Protein AF-A0A6B3EAI1-F1 (afdb_monomer_lite)

Structure (mmCIF, N/CA/C/O backbone):
data_AF-A0A6B3EAI1-F1
#
_entry.id   AF-A0A6B3EAI1-F1
#
loop_
_atom_site.group_PDB
_atom_site.id
_atom_site.type_symbol
_atom_site.label_atom_id
_atom_site.label_alt_id
_atom_site.label_comp_id
_atom_site.label_asym_id
_atom_site.label_entity_id
_atom_site.label_seq_id
_atom_site.pdbx_PDB_ins_code
_atom_site.Cartn_x
_atom_site.Cartn_y
_atom_site.Cartn_z
_atom_site.occupancy
_atom_site.B_iso_or_equiv
_atom_site.auth_seq_id
_atom_site.auth_comp_id
_atom_site.auth_asym_id
_atom_site.auth_atom_id
_atom_site.pdbx_PDB_model_num
ATOM 1 N N . PRO A 1 1 ? 9.305 6.918 -0.766 1.00 96.50 1 PRO A N 1
ATOM 2 C CA . PRO A 1 1 ? 10.656 7.457 -1.086 1.00 96.50 1 PRO A CA 1
ATOM 3 C C . PRO A 1 1 ? 10.837 7.671 -2.604 1.00 96.50 1 PRO A C 1
ATOM 5 O O . PRO A 1 1 ? 10.121 7.034 -3.377 1.00 96.50 1 PRO A O 1
ATOM 8 N N . GLY A 1 2 ? 11.697 8.607 -3.026 1.00 97.38 2 GLY A N 1
ATOM 9 C CA . GLY A 1 2 ? 12.029 8.885 -4.441 1.00 97.38 2 GLY A CA 1
ATOM 10 C C . GLY A 1 2 ? 10.965 9.608 -5.290 1.00 97.38 2 GLY A C 1
ATOM 11 O O . GLY A 1 2 ? 11.253 10.050 -6.396 1.00 97.38 2 GLY A O 1
ATOM 12 N N . HIS A 1 3 ? 9.733 9.747 -4.798 1.00 96.69 3 HIS A N 1
ATOM 13 C CA . HIS A 1 3 ? 8.645 10.455 -5.483 1.00 96.69 3 HIS A CA 1
ATOM 14 C C . HIS A 1 3 ? 8.583 11.926 -5.054 1.00 96.69 3 HIS A C 1
ATOM 16 O O . HIS A 1 3 ? 8.860 12.241 -3.900 1.00 96.69 3 HIS A O 1
ATOM 22 N N . GLY A 1 4 ? 8.154 12.817 -5.955 1.00 96.75 4 GLY A N 1
ATOM 23 C CA . GLY A 1 4 ? 7.946 14.240 -5.640 1.00 96.75 4 GLY A CA 1
ATOM 24 C C . GLY A 1 4 ? 9.231 15.054 -5.442 1.00 96.75 4 GLY A C 1
ATOM 25 O O . GLY A 1 4 ? 9.158 16.203 -5.018 1.00 96.75 4 GLY A O 1
ATOM 26 N N . THR A 1 5 ? 10.392 14.471 -5.750 1.00 95.94 5 THR A N 1
ATOM 27 C CA . THR A 1 5 ? 11.706 15.122 -5.687 1.00 95.94 5 THR A CA 1
ATOM 28 C C . THR A 1 5 ? 12.292 15.250 -7.098 1.00 95.94 5 THR A C 1
ATOM 30 O O . THR A 1 5 ? 11.817 16.059 -7.894 1.00 95.94 5 THR A O 1
ATOM 33 N N . ARG A 1 6 ? 13.293 14.442 -7.454 1.00 97.19 6 ARG A N 1
ATOM 34 C CA . ARG A 1 6 ? 13.854 14.333 -8.801 1.00 97.19 6 ARG A CA 1
ATOM 35 C C . ARG A 1 6 ? 13.754 12.890 -9.278 1.00 97.19 6 ARG A C 1
ATOM 37 O O . ARG A 1 6 ? 13.848 11.959 -8.487 1.00 97.19 6 ARG A O 1
ATOM 44 N N . TRP A 1 7 ? 13.614 12.688 -10.586 1.00 96.19 7 TRP A N 1
ATOM 45 C CA . TRP A 1 7 ? 13.441 11.344 -11.152 1.00 96.19 7 TRP A CA 1
ATOM 46 C C . TRP A 1 7 ? 14.634 10.407 -10.880 1.00 96.19 7 TRP A C 1
ATOM 48 O O . TRP A 1 7 ? 14.454 9.193 -10.837 1.00 96.19 7 TRP A O 1
ATOM 58 N N . GLN A 1 8 ? 15.836 10.949 -10.656 1.00 97.31 8 GLN A N 1
ATOM 59 C CA . GLN A 1 8 ? 17.021 10.177 -10.268 1.00 97.31 8 GLN A CA 1
ATOM 60 C C . GLN A 1 8 ? 16.853 9.493 -8.908 1.00 97.31 8 GLN A C 1
ATOM 62 O O . GLN A 1 8 ? 17.289 8.357 -8.741 1.00 97.31 8 GLN A O 1
ATOM 67 N N . ASP A 1 9 ? 16.182 10.152 -7.961 1.00 97.38 9 ASP A N 1
ATOM 68 C CA . ASP A 1 9 ? 15.917 9.569 -6.645 1.00 97.38 9 ASP A CA 1
ATOM 69 C C . ASP A 1 9 ? 14.985 8.361 -6.798 1.00 97.38 9 ASP A C 1
ATOM 71 O O . ASP A 1 9 ? 15.163 7.332 -6.149 1.00 97.38 9 ASP A O 1
ATOM 75 N N . LEU A 1 10 ? 14.021 8.449 -7.721 1.00 96.31 10 LEU A N 1
ATOM 76 C CA . LEU A 1 10 ? 13.135 7.336 -8.045 1.00 96.31 10 LEU A CA 1
ATOM 77 C C . LEU A 1 10 ? 13.875 6.168 -8.711 1.00 96.31 10 LEU A C 1
ATOM 79 O O . LEU A 1 10 ? 13.524 5.023 -8.450 1.00 96.31 10 LEU A O 1
ATOM 83 N N . GLN A 1 11 ? 14.897 6.425 -9.537 1.00 95.12 11 GLN A N 1
ATOM 84 C CA . GLN A 1 11 ? 15.650 5.356 -10.211 1.00 95.12 11 GLN A CA 1
ATOM 85 C C . GLN A 1 11 ? 16.374 4.417 -9.250 1.00 95.12 11 GLN A C 1
ATOM 87 O O . GLN A 1 11 ? 16.495 3.227 -9.542 1.00 95.12 11 GLN A O 1
ATOM 92 N N . VAL A 1 12 ? 16.868 4.953 -8.135 1.00 96.06 12 VAL A N 1
ATOM 93 C CA . VAL A 1 12 ? 17.594 4.179 -7.121 1.00 96.06 12 VAL A CA 1
ATOM 94 C C . VAL A 1 12 ? 16.678 3.623 -6.031 1.00 96.06 12 VAL A C 1
ATOM 96 O O . VAL A 1 12 ? 17.140 2.847 -5.203 1.00 96.06 12 VAL A O 1
ATOM 99 N N . THR A 1 13 ? 15.395 3.997 -6.026 1.00 96.44 13 THR A N 1
ATOM 100 C CA . THR A 1 13 ? 14.426 3.540 -5.024 1.00 96.44 13 THR A CA 1
ATOM 101 C C . THR A 1 13 ? 13.732 2.258 -5.492 1.00 96.44 13 THR A C 1
ATOM 103 O O . THR A 1 13 ? 13.130 2.227 -6.568 1.00 96.44 13 THR A O 1
ATOM 106 N N . GLY A 1 14 ? 13.782 1.207 -4.673 1.00 95.38 14 GLY A N 1
ATOM 107 C CA . GLY A 1 14 ? 13.096 -0.062 -4.918 1.00 95.38 14 GLY A CA 1
ATOM 108 C C . GLY A 1 14 ? 11.648 -0.074 -4.422 1.00 95.38 14 GLY A C 1
ATOM 109 O O . GLY A 1 14 ? 11.206 0.805 -3.678 1.00 95.38 14 GLY A O 1
ATOM 110 N N . TRP A 1 15 ? 10.891 -1.111 -4.796 1.00 95.50 15 TRP A N 1
ATOM 111 C CA . TRP A 1 15 ? 9.527 -1.276 -4.279 1.00 95.50 15 TRP A CA 1
ATOM 112 C C . TRP A 1 15 ? 9.532 -1.621 -2.785 1.00 95.50 15 TRP A C 1
ATOM 114 O O . TRP A 1 15 ? 8.593 -1.273 -2.070 1.00 95.50 15 TRP A O 1
ATOM 124 N N . GLU A 1 16 ? 10.597 -2.266 -2.306 1.00 97.62 16 GLU A N 1
ATOM 125 C CA . GL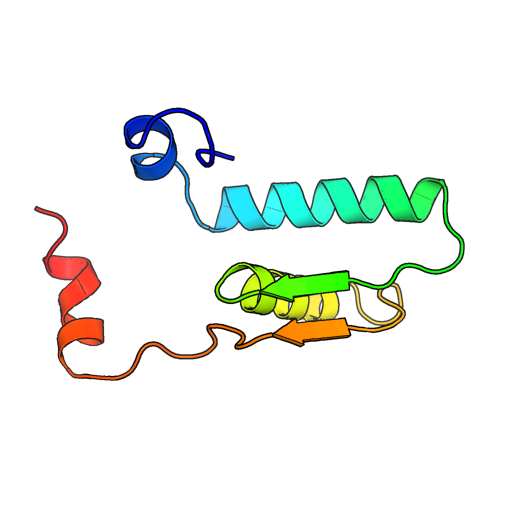U A 1 16 ? 10.835 -2.569 -0.901 1.00 97.62 16 GLU A CA 1
ATOM 126 C C . GLU A 1 16 ? 10.886 -1.288 -0.063 1.00 97.62 16 GLU A C 1
ATOM 128 O O . GLU A 1 16 ? 10.267 -1.235 0.998 1.00 97.62 16 GLU A O 1
ATOM 133 N N . ASP A 1 17 ? 11.534 -0.234 -0.570 1.00 98.31 17 ASP A N 1
ATOM 134 C CA . ASP A 1 17 ? 11.595 1.073 0.092 1.00 98.31 17 ASP A CA 1
ATOM 135 C C . ASP A 1 17 ? 10.213 1.733 0.156 1.00 98.31 17 ASP A C 1
ATOM 137 O O . ASP A 1 17 ? 9.853 2.373 1.147 1.00 98.31 17 ASP A O 1
ATOM 141 N N . TRP A 1 18 ? 9.408 1.588 -0.902 1.00 98.31 18 TRP A N 1
ATOM 142 C CA . TRP A 1 18 ? 8.030 2.080 -0.905 1.00 98.31 18 TRP A CA 1
ATOM 143 C C . TRP A 1 18 ? 7.169 1.324 0.105 1.00 98.31 18 TRP A C 1
ATOM 145 O O . TRP A 1 18 ? 6.398 1.948 0.833 1.00 98.31 18 TRP A O 1
ATOM 155 N N . TYR A 1 19 ? 7.308 -0.002 0.174 1.00 98.50 19 TYR A N 1
ATOM 156 C CA . TYR A 1 19 ? 6.564 -0.821 1.125 1.00 98.50 19 TYR A CA 1
ATOM 157 C C . TYR A 1 19 ? 6.971 -0.529 2.573 1.00 98.50 19 TYR A C 1
ATOM 159 O O . TYR A 1 19 ? 6.095 -0.364 3.418 1.00 98.50 19 TYR A O 1
ATOM 167 N N . ALA A 1 20 ? 8.273 -0.423 2.858 1.00 98.62 20 ALA A N 1
ATOM 168 C CA . ALA A 1 20 ? 8.778 -0.095 4.190 1.00 98.62 20 ALA A CA 1
ATOM 169 C C . ALA A 1 20 ? 8.210 1.239 4.696 1.00 98.62 20 ALA A C 1
ATOM 171 O O . ALA A 1 20 ? 7.802 1.344 5.851 1.00 98.62 20 ALA A O 1
ATOM 172 N N . GLU A 1 21 ? 8.110 2.238 3.817 1.00 98.62 21 GLU A N 1
ATOM 173 C CA . GLU A 1 21 ? 7.532 3.535 4.161 1.00 98.62 21 GLU A CA 1
ATOM 174 C C . GLU A 1 21 ? 6.019 3.462 4.429 1.00 98.62 21 GLU A C 1
ATOM 176 O O . GLU A 1 21 ? 5.532 4.053 5.393 1.00 98.62 21 GLU A O 1
ATOM 181 N N . VAL A 1 22 ? 5.270 2.701 3.623 1.00 98.56 22 VAL A N 1
ATOM 182 C CA . VAL A 1 22 ? 3.834 2.453 3.855 1.00 98.56 22 VAL A CA 1
ATOM 183 C C . VAL A 1 22 ? 3.606 1.736 5.190 1.00 98.56 22 VAL A C 1
ATOM 185 O O . VAL A 1 22 ? 2.703 2.100 5.944 1.00 98.56 22 VAL A O 1
ATOM 188 N N . ASP A 1 23 ? 4.434 0.741 5.500 1.00 98.62 23 ASP A N 1
ATOM 189 C CA . ASP A 1 23 ? 4.360 -0.035 6.736 1.00 98.62 23 ASP A CA 1
ATOM 190 C C . ASP A 1 23 ? 4.691 0.812 7.976 1.00 98.62 23 ASP A C 1
ATOM 192 O O . ASP A 1 23 ? 3.969 0.755 8.976 1.00 98.62 23 ASP A O 1
ATOM 196 N N . ARG A 1 24 ? 5.719 1.669 7.884 1.00 98.75 24 ARG A N 1
ATOM 197 C CA . ARG A 1 24 ? 6.070 2.652 8.921 1.00 98.75 24 ARG A CA 1
ATOM 198 C C . ARG A 1 24 ? 4.918 3.622 9.178 1.00 98.75 24 ARG A C 1
ATOM 200 O O . ARG A 1 24 ? 4.496 3.780 10.320 1.00 98.75 24 ARG A O 1
ATOM 207 N N . ALA A 1 25 ? 4.368 4.225 8.124 1.00 98.62 25 ALA A N 1
ATOM 208 C CA . ALA A 1 25 ? 3.254 5.164 8.245 1.00 98.62 25 ALA A CA 1
ATOM 209 C C . ALA A 1 25 ? 2.004 4.505 8.856 1.00 98.62 25 ALA A C 1
ATOM 211 O O . ALA A 1 25 ? 1.304 5.113 9.667 1.00 98.62 25 ALA A O 1
ATOM 212 N N . PHE A 1 26 ? 1.730 3.244 8.509 1.00 98.75 26 PHE A N 1
ATOM 213 C CA . PHE A 1 26 ? 0.648 2.479 9.121 1.00 98.75 26 PHE A CA 1
ATOM 214 C C . PHE A 1 26 ? 0.880 2.243 10.621 1.00 98.75 26 PHE A C 1
ATOM 216 O O . PHE A 1 26 ? -0.046 2.438 11.411 1.00 98.75 26 PHE A O 1
ATOM 223 N N . ALA A 1 27 ? 2.098 1.873 11.030 1.00 98.50 27 ALA A N 1
ATOM 224 C CA . ALA A 1 27 ? 2.442 1.708 12.443 1.00 98.50 27 ALA A CA 1
ATOM 225 C C . ALA A 1 27 ? 2.226 3.012 13.239 1.00 98.50 27 ALA A C 1
ATOM 227 O O . A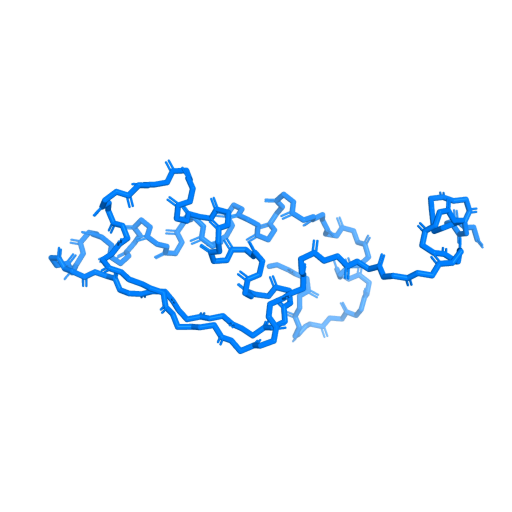LA A 1 27 ? 1.569 2.998 14.278 1.00 98.50 27 ALA A O 1
ATOM 228 N N . GLU A 1 28 ? 2.649 4.153 12.693 1.00 98.62 28 GLU A N 1
ATOM 229 C CA . GLU A 1 28 ? 2.462 5.480 13.308 1.00 98.62 28 GLU A CA 1
ATOM 230 C C . GLU A 1 28 ? 0.993 5.912 13.421 1.00 98.62 28 GLU A C 1
ATOM 232 O O . GLU A 1 28 ? 0.618 6.703 14.295 1.00 98.62 28 GLU A O 1
ATOM 237 N N . LEU A 1 29 ? 0.130 5.431 12.523 1.00 98.44 29 LEU A N 1
ATOM 238 C CA . LEU A 1 29 ? -1.315 5.610 12.658 1.00 98.44 29 LEU A CA 1
ATOM 239 C C . LEU A 1 29 ? -1.885 4.685 13.733 1.00 98.44 29 LEU A C 1
ATOM 241 O O . LEU A 1 29 ? -2.704 5.127 14.533 1.00 98.44 29 LEU A O 1
ATOM 245 N N . ARG A 1 30 ? -1.435 3.429 13.805 1.00 97.94 30 ARG A N 1
ATOM 246 C CA . ARG A 1 30 ? -1.883 2.457 14.819 1.00 97.94 30 ARG A CA 1
ATOM 247 C C . ARG A 1 30 ? -1.556 2.877 16.249 1.00 97.94 30 ARG A C 1
ATOM 249 O O . ARG A 1 30 ? -2.311 2.531 17.151 1.00 97.94 30 ARG A O 1
ATOM 256 N N . GLU A 1 31 ? -0.499 3.657 16.454 1.00 98.19 31 GLU A N 1
ATOM 257 C CA . GLU A 1 31 ? -0.170 4.239 17.762 1.00 98.19 31 GLU A CA 1
ATOM 258 C C . GLU A 1 31 ? -1.191 5.285 18.238 1.00 98.19 31 GLU A C 1
ATOM 260 O O . GLU A 1 31 ? -1.325 5.520 19.436 1.00 98.19 31 GLU A O 1
ATOM 265 N N . ARG A 1 32 ? -1.923 5.922 17.315 1.00 98.25 32 ARG A N 1
ATOM 266 C CA . ARG A 1 32 ? -2.805 7.067 17.609 1.00 98.25 32 ARG A CA 1
ATOM 267 C C . ARG A 1 32 ? -4.269 6.825 17.246 1.00 98.25 32 ARG A C 1
ATOM 269 O O . ARG A 1 32 ? -5.130 7.626 17.604 1.00 98.25 32 ARG A O 1
ATOM 276 N N . CYS A 1 33 ? -4.565 5.742 16.533 1.00 98.44 33 CYS A N 1
ATOM 277 C CA . CYS A 1 33 ? -5.889 5.424 16.020 1.00 98.44 33 CYS A CA 1
ATOM 278 C C . CYS A 1 33 ? -6.262 3.973 16.342 1.00 98.44 33 CYS A C 1
ATOM 280 O O . CYS A 1 33 ? -5.588 3.025 15.931 1.00 98.44 33 CYS A O 1
ATOM 282 N N . ALA A 1 34 ? -7.405 3.795 17.009 1.00 97.50 34 ALA A N 1
ATOM 283 C CA . ALA A 1 34 ? -7.958 2.472 17.298 1.00 97.50 34 ALA A CA 1
ATOM 284 C C . ALA A 1 34 ? -8.309 1.689 16.018 1.00 97.50 34 ALA A C 1
ATOM 286 O O . ALA A 1 34 ? -8.141 0.470 15.984 1.00 97.50 34 ALA A O 1
ATOM 287 N N . THR A 1 35 ? -8.712 2.400 14.960 1.00 98.38 35 THR A N 1
ATOM 288 C CA . THR A 1 35 ? -9.157 1.845 13.675 1.00 98.38 35 THR A CA 1
ATOM 289 C C . THR A 1 35 ? -8.462 2.582 12.535 1.00 98.38 35 THR A C 1
ATOM 291 O O . THR A 1 35 ? -8.490 3.811 12.497 1.00 98.38 35 THR A O 1
ATOM 294 N N . VAL A 1 36 ? -7.850 1.847 11.602 1.00 98.69 36 VAL A N 1
ATOM 295 C CA . VAL A 1 36 ? -7.121 2.420 10.459 1.00 98.69 36 VAL A CA 1
ATOM 296 C C . VAL A 1 36 ? -7.599 1.767 9.166 1.00 98.69 36 VAL A C 1
ATOM 298 O O . VAL A 1 36 ? -7.534 0.548 9.019 1.00 98.69 36 VAL A O 1
ATOM 301 N N . PHE A 1 37 ? -8.058 2.592 8.228 1.00 98.56 37 PHE A N 1
ATOM 302 C CA . PHE A 1 37 ? -8.360 2.202 6.850 1.00 98.56 37 PHE A CA 1
ATOM 303 C C . PHE A 1 37 ? -7.214 2.637 5.937 1.00 98.56 37 PHE A C 1
ATOM 305 O O . PHE A 1 37 ? -6.571 3.655 6.200 1.00 98.56 37 PHE A O 1
ATOM 312 N N . VAL A 1 38 ? -6.974 1.901 4.851 1.00 98.75 38 VAL A N 1
ATOM 313 C CA . VAL A 1 38 ? -5.908 2.220 3.889 1.00 98.75 38 VAL A CA 1
ATOM 314 C C . VAL A 1 38 ? -6.511 2.445 2.509 1.00 98.75 38 VAL A C 1
ATOM 316 O O . VAL A 1 38 ? -7.203 1.584 1.968 1.00 98.75 38 VAL A O 1
ATOM 319 N N . ALA A 1 39 ? -6.239 3.612 1.929 1.00 98.50 39 ALA A N 1
ATOM 320 C CA . ALA A 1 39 ? -6.664 3.956 0.580 1.00 98.50 39 ALA A CA 1
ATOM 321 C C . ALA A 1 39 ? -5.467 3.980 -0.379 1.00 98.50 39 ALA A C 1
ATOM 323 O O . ALA A 1 39 ? -4.394 4.459 -0.015 1.00 98.50 39 ALA A O 1
ATOM 324 N N . GLY A 1 40 ? -5.643 3.488 -1.608 1.00 98.19 40 GLY A N 1
ATOM 325 C CA . GLY A 1 40 ? -4.559 3.412 -2.587 1.00 98.19 40 GLY A CA 1
ATOM 326 C C . GLY A 1 40 ? -5.023 3.502 -4.040 1.00 98.19 40 GLY A C 1
ATOM 327 O O . GLY A 1 40 ? -5.998 2.868 -4.439 1.00 98.19 40 GLY A O 1
ATOM 328 N N . LEU A 1 41 ? -4.278 4.268 -4.841 1.00 97.94 41 LEU A N 1
ATOM 329 C CA . LEU A 1 41 ? -4.452 4.422 -6.289 1.00 97.94 41 LEU A CA 1
ATOM 330 C C . LEU A 1 41 ? -3.325 3.701 -7.036 1.00 97.94 41 LEU A C 1
ATOM 332 O O . LEU A 1 41 ? -2.159 3.879 -6.683 1.00 97.94 41 LEU A O 1
ATOM 336 N N . SER A 1 42 ? -3.635 2.963 -8.106 1.00 95.56 42 SER A N 1
ATOM 337 C CA . SER A 1 42 ? -2.623 2.365 -8.994 1.00 95.56 42 SER A CA 1
ATOM 338 C C . SER A 1 42 ? -1.608 1.513 -8.214 1.00 95.56 42 SER A C 1
ATOM 340 O O . SER A 1 42 ? -1.997 0.594 -7.488 1.00 95.56 42 SER A O 1
ATOM 342 N N . MET A 1 43 ? -0.314 1.821 -8.312 1.00 96.62 43 MET A N 1
ATOM 343 C CA . MET A 1 43 ? 0.753 1.201 -7.525 1.00 96.62 43 MET A CA 1
ATOM 344 C C . MET A 1 43 ? 0.518 1.310 -6.010 1.00 96.62 43 MET A C 1
ATOM 346 O O . MET A 1 43 ? 0.746 0.346 -5.284 1.00 96.62 43 MET A O 1
ATOM 350 N N . GLY A 1 44 ? -0.018 2.435 -5.528 1.00 98.00 44 GLY A N 1
ATOM 351 C CA . GLY A 1 44 ? -0.409 2.592 -4.125 1.00 98.00 44 GLY A CA 1
ATOM 352 C C . GLY A 1 44 ? -1.507 1.610 -3.704 1.00 98.00 44 GLY A C 1
ATOM 353 O O . GLY A 1 44 ? -1.519 1.156 -2.566 1.00 98.00 44 GLY A O 1
ATOM 354 N N . GLY A 1 45 ? -2.387 1.212 -4.628 1.00 98.19 45 GLY A N 1
ATOM 355 C CA . GLY A 1 45 ? -3.381 0.162 -4.389 1.00 98.19 45 GLY A CA 1
ATOM 356 C C . GLY A 1 45 ? -2.757 -1.231 -4.241 1.00 98.19 45 GLY A C 1
ATOM 357 O O . GLY A 1 45 ? -3.185 -2.006 -3.389 1.00 98.19 45 GLY A O 1
ATOM 358 N N . ALA A 1 46 ? -1.708 -1.536 -5.013 1.00 97.69 46 ALA A N 1
ATOM 359 C CA . ALA A 1 46 ? -0.950 -2.779 -4.852 1.00 97.69 46 ALA A CA 1
ATOM 360 C C . ALA A 1 46 ? -0.206 -2.820 -3.503 1.00 97.69 46 ALA A C 1
ATOM 362 O O . ALA A 1 46 ? -0.235 -3.838 -2.812 1.00 97.69 46 ALA A O 1
ATOM 363 N N . LEU A 1 47 ? 0.390 -1.697 -3.087 1.00 98.44 47 LEU A N 1
ATOM 364 C CA . LEU A 1 47 ? 1.028 -1.567 -1.772 1.00 98.44 47 LEU A CA 1
ATOM 365 C C . LEU A 1 47 ? 0.017 -1.707 -0.624 1.00 98.44 47 LEU A C 1
ATOM 367 O O . LEU A 1 47 ? 0.300 -2.407 0.344 1.00 98.44 47 LEU A O 1
ATOM 371 N N . ALA A 1 48 ? -1.174 -1.110 -0.747 1.00 98.62 48 ALA A N 1
ATOM 372 C CA . ALA A 1 48 ? -2.242 -1.235 0.247 1.00 98.62 48 ALA A CA 1
ATOM 373 C C . ALA A 1 48 ? -2.703 -2.692 0.426 1.00 98.62 48 ALA A C 1
ATOM 375 O O . ALA A 1 48 ? -2.859 -3.161 1.553 1.00 98.62 48 ALA A O 1
ATOM 376 N N . LEU A 1 49 ? -2.859 -3.432 -0.678 1.00 98.38 49 LEU A N 1
ATOM 377 C CA . LEU A 1 49 ? -3.179 -4.861 -0.644 1.00 98.38 49 LEU A CA 1
ATOM 378 C C . LEU A 1 49 ? -2.068 -5.683 0.020 1.00 98.38 49 LEU A C 1
ATOM 380 O O . LEU A 1 49 ? -2.358 -6.514 0.877 1.00 98.38 49 LEU A O 1
ATOM 384 N N . ARG A 1 50 ? -0.799 -5.419 -0.318 1.00 98.06 50 ARG A N 1
ATOM 385 C CA . ARG A 1 50 ? 0.353 -6.089 0.306 1.00 98.06 50 ARG A CA 1
ATOM 386 C C . ARG A 1 50 ? 0.447 -5.801 1.806 1.00 98.06 50 ARG A C 1
ATOM 388 O O . ARG A 1 50 ? 0.798 -6.690 2.576 1.00 98.06 50 ARG A O 1
ATOM 395 N N . LEU A 1 51 ? 0.129 -4.577 2.227 1.00 98.69 51 LEU A N 1
ATOM 396 C CA . LEU A 1 51 ? 0.093 -4.208 3.641 1.00 98.69 51 LEU A CA 1
ATOM 397 C C . LEU A 1 51 ? -1.005 -4.984 4.376 1.00 98.69 51 LEU A C 1
ATOM 399 O O . LEU A 1 51 ? -0.725 -5.573 5.416 1.00 98.69 51 LEU A O 1
ATOM 403 N N . ALA A 1 52 ? -2.222 -5.033 3.827 1.00 98.44 52 ALA A N 1
ATOM 404 C CA . ALA A 1 52 ? -3.326 -5.794 4.412 1.00 98.44 52 ALA A CA 1
ATOM 405 C C . ALA A 1 52 ? -3.019 -7.297 4.498 1.00 98.44 52 ALA A C 1
ATOM 407 O O . ALA A 1 52 ? -3.275 -7.909 5.529 1.00 98.44 52 ALA A O 1
ATOM 408 N N . GLU A 1 53 ? -2.391 -7.876 3.469 1.00 98.25 53 GLU A N 1
ATOM 409 C CA . GLU A 1 53 ? -1.921 -9.268 3.488 1.00 98.25 53 GLU A CA 1
ATOM 410 C C . GLU A 1 53 ? -0.969 -9.537 4.667 1.00 98.25 53 GLU A C 1
ATOM 412 O O . GLU A 1 53 ? -1.076 -10.570 5.324 1.00 98.25 53 GLU A O 1
ATOM 417 N N . ARG A 1 54 ? -0.044 -8.611 4.962 1.00 98.25 54 ARG A N 1
ATOM 418 C CA . ARG A 1 54 ? 0.952 -8.787 6.034 1.00 98.25 54 ARG A CA 1
ATOM 419 C C . ARG A 1 54 ? 0.462 -8.403 7.428 1.00 98.25 54 ARG A C 1
ATOM 421 O O . ARG A 1 54 ? 0.928 -8.980 8.407 1.00 98.25 54 ARG A O 1
ATOM 428 N N . ARG A 1 55 ? -0.400 -7.391 7.538 1.00 97.94 55 ARG A N 1
ATOM 429 C CA . ARG A 1 55 ? -0.878 -6.835 8.816 1.00 97.94 55 ARG A CA 1
ATOM 430 C C . ARG A 1 55 ? -2.218 -7.423 9.264 1.00 97.94 55 ARG A C 1
ATOM 432 O O . ARG A 1 55 ? -2.576 -7.245 10.427 1.00 97.94 55 ARG A O 1
ATOM 439 N N . GLY A 1 56 ? -2.915 -8.143 8.384 1.00 96.81 56 GLY A N 1
ATOM 440 C CA . GLY A 1 56 ? -4.175 -8.822 8.677 1.00 96.81 56 GLY A CA 1
ATOM 441 C C . GLY A 1 56 ? -5.220 -7.867 9.250 1.00 96.81 56 GLY A C 1
ATOM 442 O O . GLY A 1 56 ? -5.358 -6.733 8.788 1.00 96.81 56 GLY A O 1
ATOM 443 N N . ASP A 1 57 ? -5.890 -8.309 10.313 1.00 96.44 57 ASP A N 1
ATOM 444 C CA . ASP A 1 57 ? -6.995 -7.594 10.968 1.00 96.44 57 ASP A CA 1
ATOM 445 C C . ASP A 1 57 ? -6.606 -6.234 11.572 1.00 96.44 57 ASP A C 1
ATOM 447 O O . ASP A 1 57 ? -7.472 -5.458 11.977 1.00 96.44 57 ASP A O 1
ATOM 451 N N . ALA A 1 58 ? -5.312 -5.897 11.626 1.00 97.69 58 ALA A N 1
ATOM 452 C CA . ALA A 1 58 ? -4.895 -4.549 11.996 1.00 97.69 58 ALA A CA 1
ATOM 453 C C . ALA A 1 58 ? -5.345 -3.497 10.959 1.00 97.69 58 ALA A C 1
ATOM 455 O O . ALA A 1 58 ? -5.497 -2.325 11.316 1.00 97.69 58 ALA A O 1
ATOM 456 N N . VAL A 1 59 ? -5.550 -3.889 9.694 1.00 98.62 59 VAL A N 1
ATOM 457 C CA . VAL A 1 59 ? -6.141 -3.039 8.652 1.00 98.62 59 VAL A CA 1
ATOM 458 C C . VAL A 1 59 ? -7.655 -3.234 8.671 1.00 98.62 59 VAL A C 1
ATOM 460 O O . VAL A 1 59 ? -8.163 -4.271 8.259 1.00 98.62 59 VAL A O 1
ATOM 463 N N . ALA A 1 60 ? -8.391 -2.213 9.106 1.00 98.56 60 ALA A N 1
ATOM 464 C CA . ALA A 1 60 ? -9.844 -2.296 9.263 1.00 98.56 60 ALA A CA 1
ATOM 465 C C . ALA A 1 60 ? -10.605 -2.341 7.927 1.00 98.56 60 ALA A C 1
ATOM 467 O O . ALA A 1 60 ? -11.759 -2.760 7.874 1.00 98.56 60 ALA A O 1
ATOM 468 N N . GLY A 1 61 ? -9.975 -1.886 6.844 1.00 98.50 61 GLY A N 1
ATOM 469 C CA . GLY A 1 61 ? -10.542 -1.953 5.505 1.00 98.50 61 GLY A CA 1
ATOM 470 C C . GLY A 1 61 ? -9.695 -1.236 4.461 1.00 98.50 61 GLY A C 1
ATOM 471 O O . GLY A 1 61 ? -8.784 -0.468 4.786 1.00 98.50 61 GLY A O 1
ATOM 472 N N . LEU A 1 62 ? -10.022 -1.492 3.195 1.00 98.62 62 LEU A N 1
ATOM 473 C CA . LEU A 1 62 ? -9.319 -0.961 2.030 1.00 98.62 62 LEU A CA 1
ATOM 474 C C . LEU A 1 62 ? -10.249 -0.135 1.138 1.00 98.62 62 LEU A C 1
ATOM 476 O O . LEU A 1 62 ? -11.396 -0.513 0.912 1.00 98.62 62 LEU A O 1
ATOM 480 N N . VAL A 1 63 ? -9.718 0.946 0.564 1.00 98.69 63 VAL A N 1
ATOM 481 C CA . VAL A 1 63 ? -10.369 1.719 -0.506 1.00 98.69 63 VAL A CA 1
ATOM 482 C C . VAL A 1 63 ? -9.419 1.793 -1.697 1.00 98.69 63 VAL A 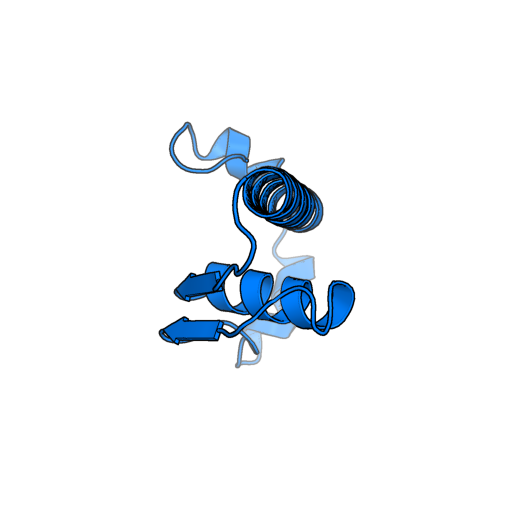C 1
ATOM 484 O O . VAL A 1 63 ? -8.390 2.463 -1.646 1.00 98.69 63 VAL A O 1
ATOM 487 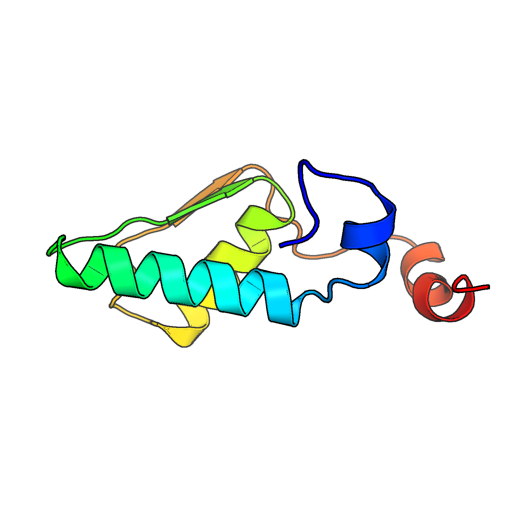N N . LEU A 1 64 ? -9.735 1.078 -2.776 1.00 98.56 64 LEU A N 1
ATOM 488 C CA . LEU A 1 64 ? -8.812 0.883 -3.894 1.00 98.56 64 LEU A CA 1
ATOM 489 C C . LEU A 1 64 ? -9.352 1.510 -5.174 1.00 98.56 64 LEU A C 1
ATOM 491 O O . LEU A 1 64 ? -10.491 1.263 -5.562 1.00 98.56 64 LEU A O 1
ATOM 495 N N . VAL A 1 65 ? -8.497 2.260 -5.866 1.00 98.00 65 VAL A N 1
ATOM 496 C CA . VAL A 1 65 ? -8.796 2.821 -7.186 1.00 98.00 65 VAL A CA 1
ATOM 497 C C . VAL A 1 65 ? -7.779 2.272 -8.180 1.00 98.00 65 VAL A C 1
ATOM 499 O O . VAL A 1 65 ? -6.587 2.561 -8.083 1.00 98.00 65 VAL A O 1
ATOM 502 N N . ASN A 1 66 ? -8.244 1.463 -9.133 1.00 96.31 66 ASN A N 1
ATOM 503 C CA . ASN A 1 66 ? -7.428 0.856 -10.193 1.00 96.31 66 ASN A CA 1
ATOM 504 C C . ASN A 1 66 ? -6.109 0.221 -9.691 1.00 96.31 66 ASN A C 1
ATOM 506 O O . ASN A 1 66 ? -5.045 0.613 -10.167 1.00 96.31 66 ASN A O 1
ATOM 510 N N . PRO A 1 67 ? -6.129 -0.718 -8.721 1.00 95.75 67 PRO A N 1
ATOM 511 C CA . PRO A 1 67 ? -4.905 -1.276 -8.146 1.00 95.75 67 PRO A CA 1
ATOM 512 C C . PRO A 1 67 ? -4.063 -2.014 -9.201 1.00 95.75 67 PRO A C 1
ATOM 514 O O . PRO A 1 67 ? -4.563 -2.868 -9.936 1.00 95.75 67 PRO A O 1
ATOM 517 N N . ALA A 1 68 ? -2.764 -1.709 -9.258 1.00 92.50 68 ALA A N 1
ATOM 518 C CA . ALA A 1 68 ? -1.838 -2.253 -10.253 1.00 92.50 68 ALA A CA 1
ATOM 519 C C . ALA A 1 68 ? -1.383 -3.686 -9.904 1.00 92.50 68 ALA A C 1
ATOM 521 O O . ALA A 1 68 ? -0.259 -3.905 -9.464 1.00 92.50 68 ALA A O 1
ATOM 522 N N . LEU A 1 69 ? -2.272 -4.670 -10.078 1.00 89.19 69 LEU A N 1
ATOM 523 C CA . LEU A 1 69 ? -2.019 -6.072 -9.705 1.00 89.19 69 LEU A CA 1
ATOM 524 C C . LEU A 1 69 ? -1.250 -6.880 -10.753 1.00 89.19 69 LEU A C 1
ATOM 526 O O . LEU A 1 69 ? -0.500 -7.793 -10.413 1.00 89.19 69 LEU A O 1
ATOM 530 N N . LYS A 1 70 ? -1.474 -6.587 -12.035 1.00 85.06 70 LYS A N 1
ATOM 531 C CA . LYS A 1 70 ? -0.826 -7.271 -13.156 1.00 85.06 70 LYS A CA 1
ATOM 532 C C . LYS A 1 70 ? -0.536 -6.278 -14.267 1.00 85.06 70 LYS A C 1
ATOM 534 O O . LYS A 1 70 ? -1.432 -5.565 -14.718 1.00 85.06 70 LYS A O 1
ATOM 539 N N . VAL A 1 71 ? 0.704 -6.286 -14.742 1.00 77.44 71 VAL A N 1
ATOM 540 C CA . VAL A 1 71 ? 1.090 -5.613 -15.983 1.00 77.44 71 VAL A CA 1
ATOM 541 C C . VAL A 1 71 ? 0.926 -6.625 -17.113 1.00 77.44 71 VAL A C 1
ATOM 543 O O . VAL A 1 71 ? 1.521 -7.700 -17.076 1.00 77.44 71 VAL A O 1
ATOM 546 N N . HIS A 1 72 ? 0.062 -6.312 -18.075 1.00 75.75 72 HIS A N 1
ATOM 547 C CA . HIS A 1 72 ? -0.273 -7.203 -19.186 1.00 75.75 72 HIS A CA 1
ATOM 548 C C . HIS A 1 72 ? 0.591 -6.895 -20.417 1.00 75.75 72 HIS A C 1
ATOM 550 O O . HIS A 1 72 ? 1.053 -5.769 -20.594 1.00 75.75 72 HIS A O 1
ATOM 556 N N . GLY A 1 73 ? 0.740 -7.887 -21.300 1.00 73.31 73 GLY A N 1
ATOM 557 C CA . GLY A 1 73 ? 1.396 -7.744 -22.602 1.00 73.31 73 GLY A CA 1
ATOM 558 C C . GLY A 1 73 ? 2.821 -8.296 -22.646 1.00 73.31 73 GLY A C 1
ATOM 559 O O . GLY A 1 73 ? 3.524 -8.341 -21.641 1.00 73.31 73 GLY A O 1
ATOM 560 N N . LEU A 1 74 ? 3.258 -8.705 -23.842 1.00 66.44 74 LEU A N 1
ATOM 561 C CA . LEU A 1 74 ? 4.556 -9.362 -24.062 1.00 66.44 74 LEU A CA 1
ATOM 562 C C . LEU A 1 74 ? 5.750 -8.512 -23.596 1.00 66.44 74 LEU A C 1
ATOM 564 O O . LEU A 1 74 ? 6.741 -9.053 -23.111 1.00 66.44 74 LEU A O 1
ATOM 568 N N . ALA A 1 75 ? 5.629 -7.184 -23.671 1.00 69.31 75 ALA A N 1
ATOM 569 C CA . ALA A 1 75 ? 6.648 -6.247 -23.205 1.00 69.31 75 ALA A CA 1
ATOM 570 C C . ALA A 1 75 ? 6.931 -6.361 -21.695 1.00 69.31 75 ALA A C 1
ATOM 572 O O . ALA A 1 75 ? 8.063 -6.128 -21.276 1.00 69.31 75 ALA A O 1
ATOM 573 N N . ALA A 1 76 ? 5.955 -6.791 -20.882 1.00 70.06 76 ALA A N 1
ATOM 574 C CA . ALA A 1 76 ? 6.146 -6.995 -19.445 1.00 70.06 76 ALA A CA 1
ATOM 575 C C . ALA A 1 76 ? 7.209 -8.064 -19.138 1.00 70.06 76 ALA A C 1
ATOM 577 O O . ALA A 1 76 ? 7.905 -7.972 -18.131 1.00 70.06 76 ALA A O 1
ATOM 578 N N . HIS A 1 77 ? 7.382 -9.046 -20.028 1.00 69.06 77 HIS A N 1
ATOM 579 C CA . HIS A 1 77 ? 8.410 -10.081 -19.897 1.00 69.06 77 HIS A CA 1
ATOM 580 C C . HIS A 1 77 ? 9.806 -9.595 -20.303 1.00 69.06 77 HIS A C 1
ATOM 582 O O . HIS A 1 77 ? 10.800 -10.148 -19.844 1.00 69.06 77 HIS A O 1
ATOM 588 N N . ALA A 1 78 ? 9.889 -8.559 -21.142 1.00 74.25 78 ALA A N 1
ATOM 589 C CA . ALA A 1 78 ? 11.151 -7.980 -21.600 1.00 74.25 78 ALA A CA 1
ATOM 590 C C . ALA A 1 78 ? 11.672 -6.865 -20.673 1.00 74.25 78 ALA A C 1
ATOM 592 O O . ALA A 1 78 ? 12.842 -6.495 -20.760 1.00 74.25 78 ALA A O 1
ATOM 593 N N . LEU A 1 79 ? 10.835 -6.355 -19.758 1.00 72.19 79 LEU A N 1
ATOM 594 C CA . LEU A 1 79 ? 11.179 -5.283 -18.814 1.00 72.19 79 LEU A CA 1
ATOM 595 C C . LEU A 1 79 ? 12.490 -5.508 -18.029 1.00 72.19 79 LEU A C 1
ATOM 597 O O . LEU A 1 79 ? 13.253 -4.551 -17.901 1.00 72.19 79 LEU A O 1
ATOM 601 N N . PRO A 1 80 ? 12.803 -6.722 -17.528 1.00 66.44 80 PRO A N 1
ATOM 602 C CA . PRO A 1 80 ? 14.063 -6.971 -16.822 1.00 66.44 80 PRO A CA 1
ATOM 603 C C . PRO A 1 80 ? 15.306 -6.782 -17.700 1.00 66.44 80 PRO A C 1
ATOM 605 O O . PRO A 1 80 ? 16.377 -6.488 -17.180 1.00 66.44 80 PRO A O 1
ATOM 608 N N . VAL A 1 81 ? 15.162 -6.946 -19.019 1.00 70.50 81 VA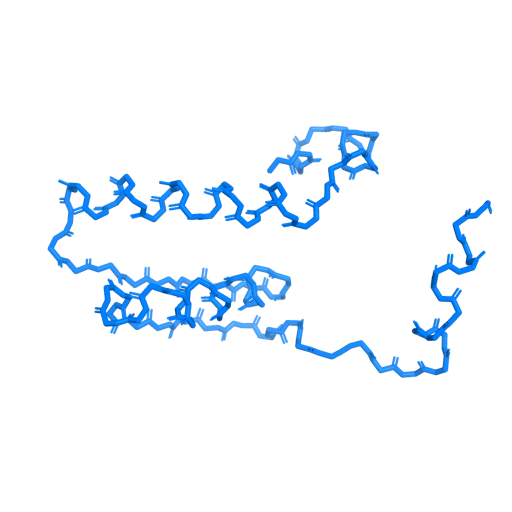L A N 1
ATOM 609 C CA . VAL A 1 81 ? 16.253 -6.899 -20.006 1.00 70.50 81 VAL A CA 1
ATOM 610 C C . VAL A 1 81 ? 16.391 -5.506 -20.628 1.00 70.50 81 VAL A C 1
ATOM 612 O O . VAL A 1 81 ? 17.478 -5.117 -21.034 1.00 70.50 81 VAL A O 1
ATOM 615 N N . ALA A 1 82 ? 15.315 -4.716 -20.637 1.00 65.94 82 ALA A N 1
ATOM 616 C CA . ALA A 1 82 ? 15.316 -3.327 -21.098 1.00 65.94 82 ALA A CA 1
ATOM 617 C C . ALA A 1 82 ? 15.998 -2.344 -20.120 1.00 65.94 82 ALA A C 1
ATOM 619 O O . ALA A 1 82 ? 16.011 -1.142 -20.371 1.00 65.94 82 ALA A O 1
ATOM 620 N N . ARG A 1 83 ? 16.555 -2.828 -18.997 1.00 55.38 83 ARG A N 1
ATOM 621 C CA . ARG A 1 83 ? 17.383 -2.030 -18.079 1.00 55.38 83 ARG A CA 1
ATOM 622 C C . ARG A 1 83 ? 18.798 -1.845 -18.648 1.00 55.38 83 ARG A C 1
ATOM 624 O O . ARG A 1 83 ? 19.755 -2.295 -18.031 1.00 55.38 83 ARG A O 1
ATOM 631 N N . HIS A 1 84 ? 18.918 -1.201 -19.806 1.00 48.06 84 HIS A N 1
ATOM 632 C CA . HIS A 1 84 ? 20.181 -0.698 -20.351 1.00 48.06 84 HIS A CA 1
ATOM 633 C C . HIS A 1 84 ? 19.945 0.583 -21.145 1.00 48.06 84 HIS A C 1
ATOM 635 O O . HIS A 1 84 ? 19.147 0.539 -22.107 1.00 48.06 84 HIS A O 1
#

pLDDT: mean 92.49, std 11.49, range [48.06, 98.75]

Secondary structure (DSSP, 8-state):
--SSS-HHHHHH--HHHHHHHHHHHHHHHHTT-SS-EEEEETHHHHHHHHHHHHHGGGS-E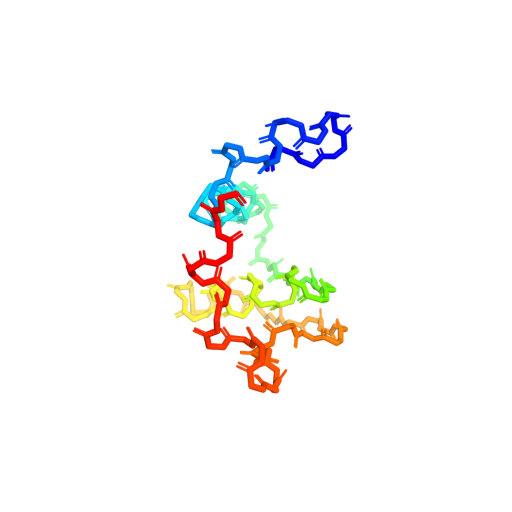EEEES------STHHHHTTT---

Foldseek 3Di:
DCPPDDVVSVVPDDVVNVLVVVLVVLVVCVVPDVAAAQEAEACRQVSSVVNCVVVPVNHVYYHYHNYNPDDDDPVVVCVVVVPD

Sequence (84 aa):
PGHGTRWQDLQVTGWEDWYAEVDRAFAELRERCATVFVAGLSMGGALALRLAERRGDAVAGLVLVNPALKVHGLAAHALPVARH

Radius of gyration: 14.93 Å; chains: 1; bounding box: 31×25×42 Å